Protein AF-A0A0E4BPC5-F1 (afdb_monomer_lite)

Structure (mmCIF, N/CA/C/O backbone):
data_AF-A0A0E4BPC5-F1
#
_entry.id   AF-A0A0E4BPC5-F1
#
loop_
_atom_site.group_PDB
_atom_site.id
_atom_site.type_symbol
_atom_site.label_atom_id
_atom_site.label_alt_id
_atom_site.label_comp_id
_atom_site.label_asym_id
_atom_site.label_entity_id
_atom_site.label_seq_id
_atom_site.pdbx_PDB_ins_code
_atom_site.Cartn_x
_atom_site.Cartn_y
_atom_site.Cartn_z
_atom_site.occupancy
_atom_site.B_iso_or_equiv
_atom_site.auth_seq_id
_atom_site.auth_comp_id
_atom_site.auth_asym_id
_atom_site.auth_atom_id
_atom_site.pdbx_PDB_model_num
ATOM 1 N N . MET A 1 1 ? -16.822 -17.616 42.868 1.00 44.69 1 MET A N 1
ATOM 2 C CA . MET A 1 1 ? -17.898 -17.192 41.936 1.00 44.69 1 MET A CA 1
ATOM 3 C C . MET A 1 1 ? -17.564 -15.895 41.191 1.00 44.69 1 MET A C 1
ATOM 5 O O . MET A 1 1 ? -17.777 -15.862 39.988 1.00 44.69 1 MET A O 1
ATOM 9 N N . LEU A 1 2 ? -16.991 -14.866 41.842 1.00 46.81 2 LEU A N 1
ATOM 10 C CA . LEU A 1 2 ? -16.535 -13.644 41.149 1.00 46.81 2 LEU A CA 1
ATOM 11 C C . LEU A 1 2 ? -15.412 -13.889 40.119 1.00 46.81 2 LEU A C 1
ATOM 13 O O . LEU A 1 2 ? -15.447 -13.312 39.039 1.00 46.81 2 LEU A O 1
ATOM 17 N N . GLU A 1 3 ? -14.458 -14.778 40.405 1.00 43.88 3 GLU A N 1
ATOM 18 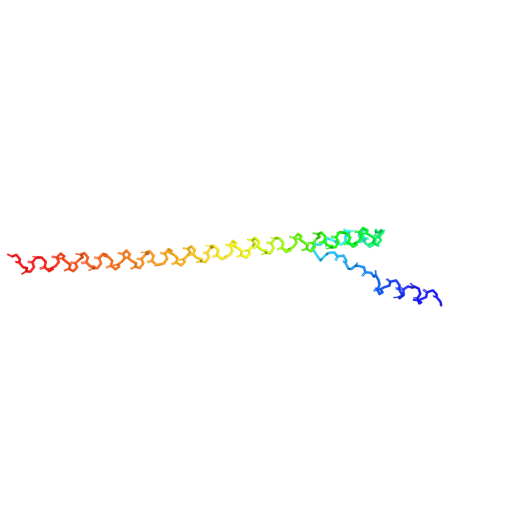C CA . GLU A 1 3 ? -13.341 -15.077 39.486 1.00 43.88 3 GLU A CA 1
ATOM 19 C C . GLU A 1 3 ? -13.788 -15.786 38.197 1.00 43.88 3 GLU A C 1
ATOM 21 O O . GLU A 1 3 ? -13.246 -15.534 37.124 1.00 43.88 3 GLU A O 1
ATOM 26 N N . ALA A 1 4 ? -14.837 -16.611 38.270 1.00 41.25 4 ALA A N 1
ATOM 27 C CA . ALA A 1 4 ? -15.409 -17.277 37.101 1.00 41.25 4 ALA A CA 1
ATOM 28 C C . ALA A 1 4 ? -16.157 -16.295 36.183 1.00 41.25 4 ALA A C 1
ATOM 30 O O . ALA A 1 4 ? -16.110 -16.448 34.969 1.00 41.25 4 ALA A O 1
ATOM 31 N N . LEU A 1 5 ? -16.790 -15.255 36.738 1.00 47.66 5 LEU A N 1
ATOM 32 C CA . LEU A 1 5 ? -17.415 -14.176 35.959 1.00 47.66 5 LEU A CA 1
ATOM 33 C C . LEU A 1 5 ? -16.378 -13.232 35.332 1.00 47.66 5 LEU A C 1
ATOM 35 O O . LEU A 1 5 ? -16.625 -12.686 34.257 1.00 47.66 5 LEU A O 1
ATOM 39 N N . LEU A 1 6 ? -15.213 -13.072 35.967 1.00 49.94 6 LEU A N 1
ATOM 40 C CA . LEU A 1 6 ? -14.078 -12.353 35.389 1.00 49.94 6 LEU A CA 1
ATOM 41 C C . LEU A 1 6 ? -13.504 -13.132 34.191 1.00 49.94 6 LEU A C 1
ATOM 43 O O . LEU A 1 6 ? -13.380 -12.569 33.109 1.00 49.94 6 LEU A O 1
ATOM 47 N N . ASN A 1 7 ? -13.271 -14.441 34.342 1.00 44.91 7 ASN A N 1
ATOM 48 C CA . ASN A 1 7 ? -12.757 -15.301 33.267 1.00 44.91 7 ASN A CA 1
ATOM 49 C C . ASN A 1 7 ? -13.777 -15.574 32.147 1.00 44.91 7 ASN A C 1
ATOM 51 O O . ASN A 1 7 ? -13.394 -15.648 30.982 1.00 44.91 7 ASN A O 1
ATOM 55 N N . ALA A 1 8 ? -15.074 -15.667 32.456 1.00 38.81 8 ALA A N 1
ATOM 56 C CA . ALA A 1 8 ? -16.125 -15.816 31.446 1.00 38.81 8 ALA A CA 1
ATOM 57 C C . ALA A 1 8 ? -16.310 -14.543 30.602 1.00 38.81 8 ALA A C 1
ATOM 59 O O . ALA A 1 8 ? -16.628 -14.644 29.421 1.00 38.81 8 ALA A O 1
ATOM 60 N N . LYS A 1 9 ? -16.047 -13.349 31.161 1.00 51.59 9 LYS A N 1
ATOM 61 C CA . LYS A 1 9 ? -15.951 -12.112 30.369 1.00 51.59 9 LYS A CA 1
ATOM 62 C C . LYS A 1 9 ? -14.701 -12.078 29.489 1.00 51.59 9 LYS A C 1
ATOM 64 O O . LYS A 1 9 ? -14.791 -11.558 28.387 1.00 51.59 9 LYS A O 1
ATOM 69 N N . VAL A 1 10 ? -13.572 -12.639 29.940 1.00 51.81 10 VAL A N 1
ATOM 70 C CA . VAL A 1 10 ? -12.292 -12.661 29.197 1.00 51.81 10 VAL A CA 1
ATOM 71 C C . VAL A 1 10 ? -12.385 -13.448 27.884 1.00 51.81 10 VAL A C 1
ATOM 73 O O . VAL A 1 10 ? -11.801 -13.023 26.892 1.00 51.81 10 VAL A O 1
ATOM 76 N N . ALA A 1 11 ? -13.172 -14.527 27.832 1.00 49.97 11 ALA A N 1
ATOM 77 C CA . ALA A 1 11 ? -13.409 -15.288 26.596 1.00 49.97 11 ALA A CA 1
ATOM 78 C C . ALA A 1 11 ? -14.209 -14.510 25.528 1.00 49.97 11 ALA A C 1
ATOM 80 O O . ALA A 1 11 ? -14.257 -14.921 24.372 1.00 49.97 11 ALA A O 1
ATOM 81 N N . ASP A 1 12 ? -14.816 -13.387 25.912 1.00 62.16 12 ASP A N 1
ATOM 82 C CA . ASP A 1 12 ? -15.694 -12.567 25.080 1.00 62.16 12 ASP A CA 1
ATOM 83 C C . ASP A 1 12 ? -15.140 -11.134 24.897 1.00 62.16 12 ASP A C 1
ATOM 85 O O . ASP A 1 12 ? -15.839 -10.217 24.458 1.00 62.16 12 ASP A O 1
ATOM 89 N N . VAL A 1 13 ? -13.863 -10.923 25.244 1.00 66.38 13 VAL A N 1
ATOM 90 C CA . VAL A 1 13 ? -13.164 -9.648 25.048 1.00 66.38 13 VAL A CA 1
ATOM 91 C C . VAL A 1 13 ? -12.783 -9.513 23.582 1.00 66.38 13 VAL A C 1
ATOM 93 O O . VAL A 1 13 ? -12.033 -10.319 23.036 1.00 66.38 13 VAL A O 1
ATOM 96 N N . VAL A 1 14 ? -13.273 -8.454 22.942 1.00 82.50 14 VAL A N 1
ATOM 97 C CA . VAL A 1 14 ? -12.754 -8.043 21.638 1.00 82.50 14 VAL A CA 1
ATOM 98 C C . VAL A 1 14 ? -11.379 -7.434 21.873 1.00 82.50 14 VAL A C 1
ATOM 100 O O . VAL A 1 14 ? -11.242 -6.485 22.648 1.00 82.50 14 VAL A O 1
ATOM 103 N N . GLU A 1 15 ? -10.353 -7.975 2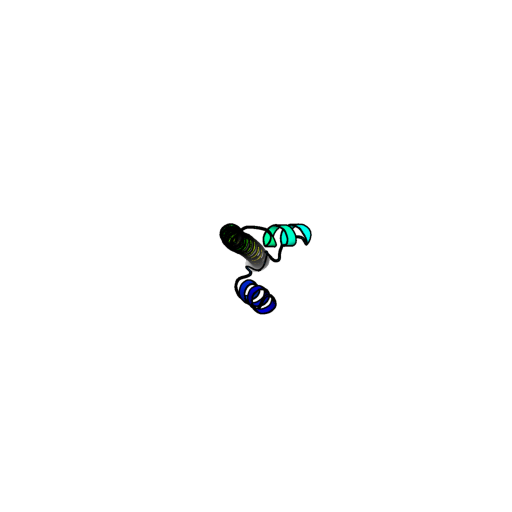1.223 1.00 85.12 15 GLU A N 1
ATOM 104 C CA . GLU A 1 15 ? -9.028 -7.368 21.288 1.00 85.12 15 GLU A CA 1
ATOM 105 C C . GLU A 1 15 ? -9.063 -5.976 20.642 1.00 85.12 15 GLU A C 1
ATOM 107 O O . GLU A 1 15 ? -9.573 -5.824 19.526 1.00 85.12 15 GLU A O 1
ATOM 112 N N . PRO A 1 16 ? -8.527 -4.943 21.312 1.00 87.75 16 PRO A N 1
ATOM 113 C CA . PRO A 1 16 ? -8.477 -3.622 20.724 1.00 87.75 16 PRO A CA 1
ATOM 114 C C . PRO A 1 16 ? -7.516 -3.614 19.520 1.0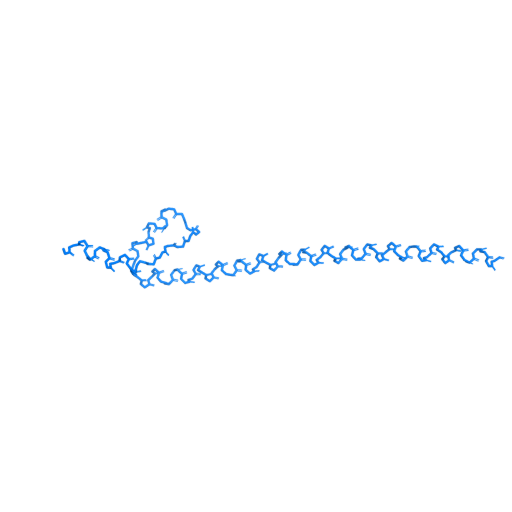0 87.75 16 PRO A C 1
ATOM 116 O O . PRO A 1 16 ? -6.503 -4.325 19.531 1.00 87.75 16 PRO A O 1
ATOM 119 N N . PRO A 1 17 ? -7.776 -2.782 18.497 1.00 89.44 17 PRO A N 1
ATOM 120 C CA . PRO A 1 17 ? -6.945 -2.715 17.300 1.00 89.44 17 PRO A CA 1
ATOM 121 C C . PRO A 1 17 ? -5.460 -2.499 17.619 1.00 89.44 17 PRO A C 1
ATOM 123 O O . PRO A 1 17 ? -5.080 -1.673 18.455 1.00 89.44 17 PRO A O 1
ATOM 126 N N . ARG A 1 18 ? -4.586 -3.250 16.940 1.00 87.31 18 ARG A N 1
ATOM 127 C CA . ARG A 1 18 ? -3.143 -3.263 17.241 1.00 87.31 18 ARG A CA 1
ATOM 128 C C . ARG A 1 18 ? -2.475 -1.913 16.999 1.00 87.31 18 ARG A C 1
ATOM 130 O O . ARG A 1 18 ? -1.569 -1.564 17.756 1.00 87.31 18 ARG A O 1
ATOM 137 N N . SER A 1 19 ? -2.953 -1.172 16.000 1.00 86.75 19 SER A N 1
ATOM 138 C CA . SER A 1 19 ? -2.463 0.146 15.585 1.00 86.75 19 SER A CA 1
ATOM 139 C C . SER A 1 19 ? -2.753 1.268 16.587 1.00 86.75 19 SER A C 1
ATOM 141 O O . SER A 1 19 ? -2.150 2.332 16.485 1.00 86.75 19 SER A O 1
ATOM 143 N N . TRP A 1 20 ? -3.640 1.042 17.561 1.00 91.44 20 TRP A N 1
ATOM 144 C CA . TRP A 1 20 ? -4.039 2.063 18.529 1.00 91.44 20 TRP A CA 1
ATOM 145 C C . TRP A 1 20 ? -3.008 2.243 19.650 1.00 91.44 20 TRP A C 1
ATOM 147 O O . TRP A 1 20 ? -2.314 1.300 20.064 1.00 91.44 20 TRP A O 1
ATOM 157 N N . GLY A 1 21 ? -2.941 3.462 20.181 1.00 93.56 21 GLY A N 1
ATOM 158 C CA . GLY A 1 21 ? -2.138 3.820 21.343 1.00 93.56 21 GLY A CA 1
ATOM 159 C C . GLY A 1 21 ? -2.669 3.205 22.641 1.00 93.56 21 GLY A C 1
ATOM 160 O O . GLY A 1 21 ? -3.784 2.687 22.715 1.00 93.56 21 GLY A O 1
ATOM 161 N N . LYS A 1 22 ? -1.863 3.258 23.706 1.00 90.75 22 LYS A N 1
ATOM 162 C CA . LYS A 1 22 ? -2.210 2.649 25.004 1.00 90.75 22 LYS A CA 1
ATOM 163 C C . LYS A 1 22 ? -3.514 3.211 25.587 1.00 90.75 22 LYS A C 1
ATOM 165 O O . LYS A 1 22 ? -4.347 2.442 26.055 1.00 90.75 22 LYS A O 1
ATOM 170 N N . GLU A 1 23 ? -3.701 4.527 25.533 1.00 91.56 23 GLU A N 1
ATOM 171 C CA . GLU A 1 23 ? -4.897 5.195 26.065 1.00 91.56 23 GLU A CA 1
ATOM 172 C C . GLU A 1 23 ? -6.156 4.861 25.257 1.00 91.56 23 GLU A C 1
ATOM 174 O O . GLU A 1 23 ? -7.214 4.593 25.821 1.00 91.56 23 GLU A O 1
ATOM 179 N N . GLU A 1 24 ? -6.040 4.810 23.932 1.00 92.25 24 GLU A N 1
ATOM 180 C CA . GLU A 1 24 ? -7.136 4.445 23.032 1.00 92.25 24 GLU A CA 1
ATOM 181 C C . GLU A 1 24 ? -7.573 2.997 23.259 1.00 92.25 24 GLU A C 1
ATOM 183 O O . GLU A 1 24 ? -8.766 2.717 23.365 1.00 92.25 24 GLU A O 1
ATOM 188 N N . LYS A 1 25 ? -6.609 2.083 23.427 1.00 91.12 25 LYS A N 1
ATOM 189 C CA . LYS A 1 25 ? -6.867 0.683 23.794 1.00 91.12 25 LYS A CA 1
ATOM 190 C C . LYS A 1 25 ? -7.594 0.576 25.136 1.00 91.12 25 LYS A C 1
ATOM 192 O O . LYS A 1 25 ? -8.514 -0.224 25.265 1.00 91.12 25 LYS A O 1
ATOM 197 N N . GLN A 1 26 ? -7.234 1.396 26.125 1.00 89.50 26 GLN A N 1
ATOM 198 C CA . GLN A 1 26 ? -7.945 1.432 27.408 1.00 89.50 26 GLN A CA 1
ATOM 199 C C . GLN A 1 26 ? -9.379 1.948 27.261 1.00 89.50 26 GLN A C 1
ATOM 201 O O . GLN A 1 26 ? -10.296 1.344 27.816 1.00 89.50 26 GLN A O 1
ATOM 206 N N . ARG A 1 27 ? -9.592 3.021 26.488 1.00 90.19 27 ARG A N 1
ATOM 207 C CA . ARG A 1 27 ? -10.939 3.541 26.203 1.00 90.19 27 ARG A CA 1
ATOM 208 C C . ARG A 1 27 ? -11.789 2.527 25.440 1.00 90.19 27 ARG A C 1
ATOM 210 O O . ARG A 1 27 ? -12.960 2.372 25.757 1.00 90.19 27 ARG A O 1
ATOM 217 N N . PHE A 1 28 ? -11.202 1.798 24.494 1.00 89.56 28 PHE A N 1
ATOM 218 C CA . PHE A 1 28 ? -11.880 0.742 23.742 1.00 89.56 28 PHE A CA 1
ATOM 219 C C . PHE A 1 28 ? -12.449 -0.346 24.656 1.00 89.56 28 PHE A C 1
ATOM 221 O O . PHE A 1 28 ? -13.610 -0.719 24.523 1.00 89.56 28 PHE A O 1
ATOM 228 N N . LEU A 1 29 ? -11.656 -0.816 25.622 1.00 87.75 29 LEU A N 1
ATOM 229 C CA . LEU A 1 29 ? -12.084 -1.858 26.560 1.00 87.75 29 LEU A CA 1
ATOM 230 C C . LEU A 1 29 ? -13.222 -1.403 27.489 1.00 87.75 29 LEU A C 1
ATOM 232 O O . LEU A 1 2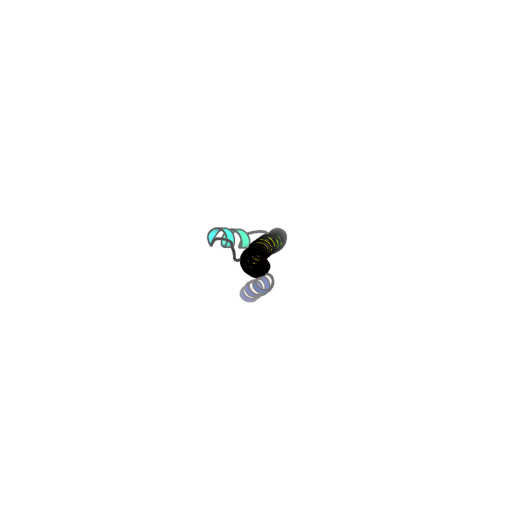9 ? -13.925 -2.244 28.043 1.00 87.75 29 LEU A O 1
ATOM 236 N N . GLN A 1 30 ? -13.423 -0.090 27.648 1.00 88.62 30 GLN A N 1
ATOM 237 C CA . GLN A 1 30 ? -14.545 0.482 28.400 1.00 88.62 30 GLN A CA 1
ATOM 238 C C . GLN A 1 30 ? -15.824 0.618 27.560 1.00 88.62 30 GLN A C 1
ATOM 240 O O . GLN A 1 30 ? -16.891 0.870 28.119 1.00 88.62 30 GLN A O 1
ATOM 245 N N . LEU A 1 31 ? -15.742 0.466 26.233 1.00 86.06 31 LEU A N 1
ATOM 246 C CA . LEU A 1 31 ? -16.911 0.558 25.365 1.00 86.06 31 LEU A CA 1
ATOM 247 C C . LEU A 1 31 ? -17.843 -0.650 25.550 1.00 86.06 31 LEU A C 1
ATOM 249 O O . LEU A 1 31 ? -17.370 -1.765 25.788 1.00 86.06 31 LEU A O 1
ATOM 253 N N . PRO A 1 32 ? -19.157 -0.459 25.352 1.00 89.44 32 PRO A N 1
ATOM 254 C CA . PRO A 1 32 ? -20.101 -1.543 25.103 1.00 89.44 32 PRO A CA 1
ATOM 255 C C . PRO A 1 32 ? -19.638 -2.502 23.992 1.00 89.44 32 PRO A C 1
ATOM 257 O O . PRO A 1 32 ? -18.948 -2.111 23.047 1.00 89.44 32 PRO A O 1
ATOM 260 N N . ARG A 1 33 ? -20.013 -3.782 24.103 1.00 82.75 33 ARG A N 1
ATOM 261 C CA . ARG A 1 33 ? -19.515 -4.864 23.232 1.00 82.75 33 ARG A CA 1
ATOM 262 C C . ARG A 1 33 ? -19.854 -4.668 21.753 1.00 82.75 33 ARG A C 1
ATOM 264 O O . ARG A 1 33 ? -19.032 -4.959 20.889 1.00 82.75 33 ARG A O 1
ATOM 271 N N . ASP A 1 34 ? -21.056 -4.198 21.462 1.00 86.25 34 ASP A N 1
ATOM 272 C CA . ASP A 1 34 ? -21.513 -3.864 20.113 1.00 86.25 34 ASP A CA 1
ATOM 273 C C . ASP A 1 34 ? -20.599 -2.823 19.451 1.00 86.25 34 ASP A C 1
ATOM 275 O O . ASP A 1 34 ? -20.165 -3.008 18.310 1.00 86.25 34 ASP A O 1
ATOM 279 N N . LEU A 1 35 ? -20.217 -1.784 20.196 1.00 88.00 35 LEU A N 1
ATOM 280 C CA . LEU A 1 35 ? -19.274 -0.774 19.731 1.00 88.00 35 LEU A CA 1
ATOM 281 C C . LEU A 1 35 ? -17.866 -1.347 19.560 1.00 88.00 35 LEU A C 1
ATOM 283 O O . LEU A 1 35 ? -17.225 -1.061 18.550 1.00 88.00 35 LEU A O 1
ATOM 287 N N . GLN A 1 36 ? -17.396 -2.197 20.477 1.00 89.31 36 GLN A N 1
ATOM 288 C CA . GLN A 1 36 ? -16.105 -2.876 20.316 1.00 89.31 36 GLN A CA 1
ATOM 289 C C . GLN A 1 36 ? -16.050 -3.690 19.013 1.00 89.31 36 GLN A C 1
ATOM 291 O O . GLN A 1 36 ? -15.100 -3.556 18.241 1.00 89.31 36 GLN A O 1
ATOM 296 N N . LEU A 1 37 ? -17.087 -4.485 18.724 1.00 88.50 37 LEU A N 1
ATOM 297 C CA . LEU A 1 37 ? -17.190 -5.271 17.489 1.00 88.50 37 LEU A CA 1
ATOM 298 C C . LEU A 1 37 ? -17.243 -4.381 16.243 1.00 88.50 37 LEU A C 1
ATOM 300 O O . LEU A 1 37 ? -16.571 -4.666 15.249 1.00 88.50 37 LEU A O 1
ATOM 304 N N . TYR A 1 38 ? -18.015 -3.292 16.296 1.00 91.31 38 TYR A N 1
ATOM 305 C CA . TYR A 1 38 ? -18.104 -2.328 15.203 1.00 91.31 38 TYR A CA 1
ATOM 306 C C . TYR A 1 38 ? -16.741 -1.702 14.885 1.00 91.31 38 TYR A C 1
ATOM 308 O O . TYR A 1 38 ? -16.304 -1.719 13.731 1.00 91.31 38 TYR A O 1
ATOM 316 N N . PHE A 1 39 ? -16.043 -1.190 15.902 1.00 91.06 39 PHE A N 1
ATOM 317 C CA . PHE A 1 39 ? -14.733 -0.568 15.725 1.00 91.06 39 PHE A CA 1
ATOM 318 C C . PHE A 1 39 ? -13.672 -1.578 15.290 1.00 91.06 39 PHE A C 1
ATOM 320 O O . PHE A 1 39 ? -12.928 -1.282 14.360 1.00 91.06 39 PHE A O 1
ATOM 327 N N . ALA A 1 40 ? -13.639 -2.779 15.875 1.00 90.12 40 ALA A N 1
ATOM 328 C CA . ALA A 1 40 ? -12.701 -3.825 15.468 1.00 90.12 40 ALA A CA 1
ATOM 329 C C . ALA A 1 40 ? -12.875 -4.204 13.990 1.00 90.12 40 ALA A C 1
ATOM 331 O O . ALA A 1 40 ? -11.899 -4.241 13.240 1.00 90.12 40 ALA A O 1
ATOM 332 N N . LYS A 1 41 ? -14.122 -4.397 13.536 1.00 91.94 41 LYS A N 1
ATOM 333 C CA . LYS A 1 41 ? -14.424 -4.685 12.127 1.00 91.94 41 LYS A CA 1
ATOM 334 C C . LYS A 1 41 ? -14.015 -3.535 11.208 1.00 91.94 41 LYS A C 1
ATOM 336 O O . LYS A 1 41 ? -13.423 -3.767 10.155 1.00 91.94 41 LYS A O 1
ATOM 341 N N . ARG A 1 42 ? -14.335 -2.295 11.585 1.00 94.69 42 ARG A N 1
ATOM 342 C CA . ARG A 1 42 ? -14.001 -1.107 10.790 1.00 94.69 42 ARG A CA 1
ATOM 343 C C . ARG A 1 42 ? -12.491 -0.917 10.666 1.00 94.69 42 ARG A C 1
ATOM 345 O O . ARG A 1 42 ? -12.005 -0.600 9.584 1.00 94.69 42 ARG A O 1
ATOM 352 N N . GLU A 1 43 ? -11.755 -1.136 11.747 1.00 94.75 43 GLU A N 1
ATOM 353 C CA . GLU A 1 43 ? -10.297 -1.033 11.756 1.00 94.75 43 GLU A CA 1
ATOM 354 C C . GLU A 1 43 ? -9.645 -2.139 10.932 1.00 94.75 43 GLU A C 1
ATOM 356 O O . GLU A 1 43 ? -8.767 -1.845 10.128 1.00 94.75 43 GLU A O 1
ATOM 361 N N . GLN A 1 44 ? -10.149 -3.373 11.006 1.00 91.88 44 GLN A N 1
ATOM 362 C CA . GLN A 1 44 ? -9.702 -4.447 10.119 1.00 91.88 44 GLN A CA 1
ATOM 363 C C . GLN A 1 44 ? -9.893 -4.079 8.636 1.00 91.88 44 GLN A C 1
ATOM 365 O O . GLN A 1 44 ? -8.979 -4.237 7.829 1.00 91.88 44 GLN A O 1
ATOM 370 N N . GLN A 1 45 ? -11.056 -3.530 8.270 1.00 94.88 45 GLN A N 1
ATOM 371 C CA . GLN A 1 45 ? -11.324 -3.075 6.899 1.00 94.88 45 GLN A CA 1
ATOM 372 C C . GLN A 1 45 ? -10.397 -1.932 6.467 1.00 94.88 45 GLN A C 1
ATOM 374 O O . GLN A 1 45 ? -9.961 -1.885 5.309 1.00 94.88 45 GLN A O 1
ATOM 379 N N . ARG A 1 46 ? -10.092 -1.005 7.382 1.00 95.12 46 ARG A N 1
ATOM 380 C CA . ARG A 1 46 ? -9.145 0.087 7.142 1.00 95.12 46 ARG A CA 1
ATOM 381 C C . ARG A 1 46 ? -7.748 -0.465 6.877 1.00 95.12 46 ARG A C 1
ATOM 383 O O . ARG A 1 46 ? -7.155 -0.115 5.859 1.00 95.12 46 ARG A O 1
ATOM 390 N N . ASP A 1 47 ? -7.270 -1.362 7.731 1.00 93.38 47 ASP A N 1
ATOM 391 C CA . ASP A 1 47 ? -5.946 -1.972 7.616 1.00 93.38 47 ASP A CA 1
ATOM 392 C C . ASP A 1 47 ? -5.811 -2.771 6.310 1.00 93.38 47 ASP A C 1
ATOM 394 O O . ASP A 1 47 ? -4.817 -2.633 5.596 1.00 93.38 47 ASP A O 1
ATOM 398 N N . ASP A 1 48 ? -6.842 -3.524 5.919 1.00 95.12 48 ASP A N 1
ATOM 399 C CA . ASP A 1 48 ? -6.871 -4.234 4.635 1.00 95.12 48 ASP A CA 1
ATOM 400 C C . ASP A 1 48 ? -6.863 -3.298 3.425 1.00 95.12 48 ASP A C 1
ATOM 402 O O . ASP A 1 48 ? -6.300 -3.626 2.377 1.00 95.12 48 ASP A O 1
ATOM 406 N N . THR A 1 49 ? -7.495 -2.132 3.537 1.00 96.88 49 THR A N 1
ATOM 407 C CA . THR A 1 49 ? -7.496 -1.121 2.472 1.00 96.88 49 THR A CA 1
ATOM 408 C C . THR A 1 49 ? -6.119 -0.479 2.336 1.00 96.88 49 THR A C 1
ATOM 410 O O . THR A 1 49 ? -5.581 -0.412 1.232 1.00 96.88 49 THR A O 1
ATOM 413 N N . VAL A 1 50 ? -5.505 -0.086 3.455 1.00 96.38 50 VAL A N 1
ATOM 414 C CA . VAL A 1 50 ? -4.149 0.484 3.474 1.00 96.38 50 VAL A CA 1
ATOM 415 C C . VAL A 1 50 ? -3.131 -0.525 2.945 1.00 96.38 50 VAL A C 1
ATOM 417 O O . VAL A 1 50 ? -2.319 -0.183 2.087 1.00 96.38 50 VAL A O 1
ATOM 420 N N . ARG A 1 51 ? -3.204 -1.783 3.392 1.00 96.25 51 ARG A N 1
ATOM 421 C CA . ARG A 1 51 ? -2.316 -2.859 2.933 1.00 96.25 51 ARG A CA 1
ATOM 422 C C . ARG A 1 51 ? -2.436 -3.097 1.428 1.00 96.25 51 ARG A C 1
ATOM 424 O O . ARG A 1 51 ? -1.417 -3.250 0.758 1.00 96.25 51 ARG A O 1
ATOM 431 N N . ARG A 1 52 ? -3.659 -3.113 0.883 1.00 98.06 52 ARG A N 1
ATOM 432 C CA . ARG A 1 52 ? -3.881 -3.238 -0.568 1.00 98.06 52 ARG A CA 1
ATOM 433 C C . ARG A 1 52 ? -3.249 -2.081 -1.335 1.00 98.06 52 ARG A C 1
ATOM 435 O O . ARG A 1 52 ? -2.426 -2.337 -2.207 1.00 98.06 52 ARG A O 1
ATOM 442 N N . ALA A 1 53 ? -3.516 -0.842 -0.928 1.00 98.12 53 ALA A N 1
ATOM 443 C CA . ALA A 1 53 ? -2.938 0.339 -1.570 1.00 98.12 53 ALA A CA 1
ATOM 444 C C . ALA A 1 53 ? -1.396 0.345 -1.526 1.00 98.12 53 ALA A C 1
ATOM 446 O O . ALA A 1 53 ? -0.735 0.689 -2.505 1.00 98.12 53 ALA A O 1
ATOM 447 N N . GLN A 1 54 ? -0.796 -0.076 -0.406 1.00 98.31 54 GLN A N 1
ATOM 448 C CA . GLN A 1 54 ? 0.661 -0.194 -0.283 1.00 98.31 54 GLN A CA 1
ATOM 449 C C . GLN A 1 54 ? 1.242 -1.253 -1.226 1.00 98.31 54 GLN A C 1
ATOM 451 O O . GLN A 1 54 ? 2.280 -1.009 -1.848 1.00 98.31 54 GLN A O 1
ATOM 456 N N . ASN A 1 55 ? 0.575 -2.402 -1.350 1.00 98.50 55 ASN A N 1
ATOM 457 C CA . ASN A 1 55 ? 0.985 -3.473 -2.252 1.00 98.50 55 ASN A CA 1
ATOM 458 C C . ASN A 1 55 ? 0.872 -3.054 -3.720 1.00 98.50 55 ASN A C 1
ATOM 460 O O . ASN A 1 55 ? 1.826 -3.246 -4.470 1.00 98.50 55 ASN A O 1
ATOM 464 N N . GLU A 1 56 ? -0.237 -2.426 -4.109 1.00 98.38 56 GLU A N 1
ATOM 465 C CA . GLU A 1 56 ? -0.443 -1.885 -5.458 1.00 98.38 56 GLU A CA 1
ATOM 466 C C . GLU A 1 56 ? 0.630 -0.848 -5.805 1.00 98.38 56 GLU A C 1
ATOM 468 O O . GLU A 1 56 ? 1.281 -0.937 -6.845 1.00 98.38 56 GLU A O 1
ATOM 473 N N . ALA A 1 57 ? 0.913 0.086 -4.892 1.00 98.50 57 ALA A N 1
ATOM 474 C CA . ALA A 1 57 ? 1.972 1.069 -5.087 1.00 98.50 57 ALA A CA 1
ATOM 475 C C . ALA A 1 57 ? 3.363 0.417 -5.189 1.00 98.50 57 ALA A C 1
ATOM 477 O O . ALA A 1 57 ? 4.213 0.868 -5.959 1.00 98.50 57 ALA A O 1
ATOM 478 N N . ALA A 1 58 ? 3.630 -0.637 -4.412 1.00 98.44 58 ALA A N 1
ATOM 479 C CA . ALA A 1 58 ? 4.885 -1.378 -4.495 1.00 98.44 58 ALA A CA 1
ATOM 480 C C . ALA A 1 58 ? 5.017 -2.139 -5.820 1.00 98.44 58 ALA A C 1
ATOM 482 O O . ALA A 1 58 ? 6.101 -2.141 -6.404 1.00 98.44 58 ALA A O 1
ATOM 483 N N . GLN A 1 59 ? 3.932 -2.743 -6.303 1.00 98.44 59 GLN A N 1
ATOM 484 C CA . GLN A 1 59 ? 3.881 -3.429 -7.588 1.00 98.44 59 GLN A CA 1
ATOM 485 C C . GLN A 1 59 ? 4.098 -2.453 -8.747 1.00 98.44 59 GLN A C 1
ATOM 487 O O . GLN A 1 59 ? 5.013 -2.664 -9.538 1.00 98.44 59 GLN A O 1
ATOM 492 N N . ALA A 1 60 ? 3.370 -1.335 -8.779 1.00 98.25 60 ALA A N 1
ATOM 493 C CA . ALA A 1 60 ? 3.527 -0.310 -9.811 1.00 98.25 60 ALA A CA 1
ATOM 494 C C . ALA A 1 60 ? 4.970 0.220 -9.884 1.00 98.25 60 ALA A C 1
ATOM 496 O O . ALA A 1 60 ? 5.528 0.384 -10.967 1.00 98.25 60 ALA A O 1
ATOM 497 N N . ARG A 1 61 ? 5.626 0.426 -8.730 1.00 98.31 61 ARG A N 1
ATOM 498 C CA . ARG A 1 61 ? 7.047 0.818 -8.682 1.00 98.31 61 ARG A CA 1
ATOM 499 C C . ARG A 1 61 ? 7.979 -0.246 -9.269 1.00 98.31 61 ARG A C 1
ATOM 501 O O . ARG A 1 61 ? 8.974 0.111 -9.896 1.00 98.31 61 ARG A O 1
ATOM 508 N N . ARG A 1 62 ? 7.692 -1.534 -9.059 1.00 98.25 62 ARG A N 1
ATOM 509 C CA . ARG A 1 62 ? 8.483 -2.637 -9.633 1.00 98.25 62 ARG A CA 1
ATOM 510 C C . ARG A 1 62 ? 8.302 -2.711 -11.144 1.00 98.25 62 ARG A C 1
ATOM 512 O O . ARG A 1 62 ? 9.297 -2.696 -11.859 1.00 98.25 62 ARG A O 1
ATOM 519 N N . GLU A 1 63 ? 7.060 -2.704 -11.612 1.00 98.19 63 GLU A N 1
ATOM 520 C CA . GLU A 1 63 ? 6.730 -2.743 -13.040 1.00 98.19 63 GLU A CA 1
ATOM 521 C C . GLU A 1 63 ? 7.341 -1.554 -13.786 1.00 98.19 63 GLU A C 1
ATOM 523 O O . GLU A 1 63 ? 7.968 -1.729 -14.827 1.00 98.19 63 GLU A O 1
ATOM 528 N N . MET A 1 64 ? 7.253 -0.349 -13.217 1.00 98.25 64 MET A N 1
ATOM 529 C CA . MET A 1 64 ? 7.855 0.849 -13.799 1.00 98.25 64 MET A CA 1
ATOM 530 C C . MET A 1 64 ? 9.377 0.720 -13.936 1.00 98.25 64 MET A C 1
ATOM 532 O O . MET A 1 64 ? 9.924 1.008 -15.000 1.00 98.25 64 MET A O 1
ATOM 536 N N . LYS A 1 65 ? 10.059 0.201 -12.908 1.00 98.19 65 LYS A N 1
ATOM 537 C CA . LYS A 1 65 ? 11.504 -0.060 -12.960 1.00 98.19 65 LYS A CA 1
ATOM 538 C C . LYS A 1 65 ? 11.864 -1.103 -14.023 1.00 98.19 65 LYS A C 1
ATOM 540 O O . LYS A 1 65 ? 12.859 -0.944 -14.728 1.00 98.19 65 LYS A O 1
ATOM 545 N N . GLU A 1 66 ? 11.074 -2.165 -14.151 1.00 98.12 66 GLU A N 1
ATOM 546 C CA . GLU A 1 66 ? 11.281 -3.187 -15.182 1.00 98.12 66 GLU A CA 1
ATOM 547 C C . GLU A 1 66 ? 11.078 -2.632 -16.593 1.00 98.12 66 GLU A C 1
ATOM 549 O O . GLU A 1 66 ? 11.871 -2.928 -17.488 1.00 98.12 66 GLU A O 1
ATOM 554 N N . LEU A 1 67 ? 10.047 -1.810 -16.800 1.00 98.00 67 LEU A N 1
ATOM 555 C CA . LEU A 1 67 ? 9.793 -1.150 -18.079 1.00 98.00 67 LEU A CA 1
ATOM 556 C C . LEU A 1 67 ? 10.935 -0.206 -18.455 1.00 98.00 67 LEU A C 1
ATOM 558 O O . LEU A 1 67 ? 11.402 -0.255 -19.589 1.00 98.00 67 LEU A O 1
ATOM 562 N N . GLN A 1 68 ? 11.437 0.587 -17.506 1.00 98.12 68 GLN A N 1
ATOM 563 C CA . GLN A 1 68 ? 12.600 1.446 -17.732 1.00 98.12 68 GLN A CA 1
ATOM 564 C C . GLN A 1 68 ? 13.843 0.645 -18.132 1.00 98.12 68 GLN A C 1
ATOM 566 O O . GLN A 1 68 ? 14.535 1.018 -19.076 1.00 98.12 68 GLN A O 1
ATOM 571 N N . ALA A 1 69 ? 14.111 -0.480 -17.462 1.00 97.81 69 ALA A N 1
ATOM 572 C CA . ALA A 1 69 ? 15.246 -1.336 -17.801 1.00 97.81 69 ALA A CA 1
ATOM 573 C C . ALA A 1 69 ? 15.113 -1.948 -19.207 1.00 97.81 69 ALA A C 1
ATOM 575 O O . ALA A 1 69 ? 16.084 -1.989 -19.962 1.00 97.81 69 ALA A O 1
ATOM 576 N N . LYS A 1 70 ? 13.907 -2.398 -19.580 1.00 97.38 70 LYS A N 1
ATOM 577 C CA . LYS A 1 70 ? 13.631 -2.923 -20.927 1.00 97.38 70 LYS A CA 1
ATOM 578 C C . LYS A 1 70 ? 13.774 -1.845 -21.998 1.00 97.38 70 LYS A C 1
ATOM 580 O O . LYS A 1 70 ? 14.343 -2.131 -23.048 1.00 97.38 70 LYS A O 1
ATOM 585 N N . LEU A 1 71 ? 13.288 -0.632 -21.727 1.00 97.56 71 LEU A N 1
ATOM 586 C CA . LEU A 1 71 ? 13.411 0.501 -22.638 1.00 97.56 71 LEU A CA 1
ATOM 587 C C . LEU A 1 71 ? 14.886 0.827 -22.891 1.00 97.56 71 LEU A C 1
ATOM 589 O O . LEU A 1 71 ? 15.311 0.786 -24.042 1.00 97.56 71 LEU A O 1
ATOM 593 N N . ALA A 1 72 ? 15.682 1.000 -21.834 1.00 97.19 72 ALA A N 1
ATOM 594 C CA . ALA A 1 72 ? 17.114 1.275 -21.957 1.00 97.19 72 ALA A CA 1
ATOM 595 C C . ALA A 1 72 ? 17.857 0.185 -22.755 1.00 97.19 72 ALA A C 1
ATOM 597 O O . ALA A 1 72 ? 18.644 0.484 -23.650 1.00 97.19 72 ALA A O 1
ATOM 598 N N . ALA A 1 73 ? 17.561 -1.094 -22.495 1.00 96.69 73 ALA A N 1
ATOM 599 C CA . ALA A 1 73 ? 18.157 -2.201 -23.245 1.00 96.69 73 ALA A CA 1
ATOM 600 C C . ALA A 1 73 ? 17.737 -2.214 -24.728 1.00 96.69 73 ALA A C 1
ATOM 602 O O . ALA A 1 73 ? 18.513 -2.624 -25.596 1.00 96.69 73 ALA A O 1
ATOM 603 N N . SER A 1 74 ? 16.504 -1.796 -25.031 1.00 96.56 74 SER A N 1
ATOM 604 C CA . SER A 1 74 ? 16.015 -1.691 -26.407 1.00 96.56 74 SER A CA 1
ATOM 605 C C . SER A 1 74 ? 16.661 -0.531 -27.163 1.00 96.56 74 SER A C 1
ATOM 607 O O . SER A 1 74 ? 17.057 -0.722 -28.311 1.00 96.56 74 SER A O 1
ATOM 609 N N . GLU A 1 75 ? 16.847 0.615 -26.507 1.00 96.81 75 GLU A N 1
ATOM 610 C CA . GLU A 1 75 ? 17.544 1.783 -27.055 1.00 96.81 75 GLU A CA 1
ATOM 611 C C . GLU A 1 75 ? 19.010 1.449 -27.350 1.00 96.81 75 GLU A C 1
ATOM 613 O O . GLU A 1 75 ? 19.491 1.706 -28.451 1.00 96.81 75 GLU A O 1
ATOM 618 N N . GLU A 1 76 ? 19.700 0.771 -26.427 1.00 96.06 76 GLU A N 1
ATOM 619 C CA . GLU A 1 76 ? 21.078 0.314 -26.645 1.00 96.06 76 GLU A CA 1
ATOM 620 C C . GLU A 1 76 ? 21.173 -0.667 -27.825 1.00 96.06 76 GLU A C 1
ATOM 622 O O . GLU A 1 76 ? 22.092 -0.597 -28.644 1.00 96.06 76 GLU A O 1
ATOM 627 N N . ARG A 1 77 ? 20.214 -1.594 -27.942 1.00 96.25 77 ARG A N 1
ATOM 628 C CA . ARG A 1 77 ? 20.176 -2.537 -29.066 1.00 96.25 77 ARG A CA 1
ATOM 629 C C . ARG A 1 77 ? 19.920 -1.822 -30.391 1.00 96.25 77 ARG A C 1
ATOM 631 O O . ARG A 1 77 ? 20.533 -2.202 -31.386 1.00 96.25 77 ARG A O 1
ATOM 638 N N . LEU A 1 78 ? 19.034 -0.827 -30.410 1.00 95.75 78 LEU A N 1
ATOM 639 C CA . LEU A 1 78 ? 18.753 -0.032 -31.602 1.00 95.75 78 LEU A CA 1
ATOM 640 C C . LEU A 1 78 ? 20.004 0.730 -32.048 1.00 95.75 78 LEU A C 1
ATOM 642 O O . LEU A 1 78 ? 20.385 0.608 -33.207 1.00 95.75 78 LEU A O 1
ATOM 646 N N . ALA A 1 79 ? 20.694 1.399 -31.120 1.00 95.81 79 ALA A N 1
ATOM 647 C CA . ALA A 1 79 ? 21.932 2.121 -31.410 1.00 95.81 79 ALA A CA 1
ATOM 648 C C . ALA A 1 79 ? 22.999 1.209 -32.042 1.00 95.81 79 ALA A C 1
ATOM 650 O O . ALA A 1 79 ? 23.588 1.554 -33.062 1.00 95.81 79 ALA A O 1
ATOM 651 N N . LYS A 1 80 ? 23.178 -0.010 -31.511 1.00 95.62 80 LYS A N 1
ATOM 652 C CA . LYS A 1 80 ? 24.101 -1.007 -32.091 1.00 95.62 80 LYS A CA 1
ATOM 653 C C . LYS A 1 80 ? 23.700 -1.452 -33.498 1.00 95.62 80 LYS A C 1
ATOM 655 O O . LYS A 1 80 ? 24.559 -1.750 -34.324 1.00 95.62 80 LYS A O 1
ATOM 660 N N . ILE A 1 81 ? 22.399 -1.558 -33.774 1.00 95.44 81 ILE A N 1
ATOM 661 C CA . ILE A 1 81 ? 21.900 -1.900 -35.114 1.00 95.44 81 ILE A CA 1
ATOM 662 C C . ILE A 1 81 ? 22.165 -0.746 -36.084 1.00 95.44 81 ILE A C 1
ATOM 664 O O . ILE A 1 81 ? 22.590 -0.991 -37.210 1.00 95.44 81 ILE A O 1
ATOM 668 N N . GLU A 1 82 ? 21.924 0.493 -35.663 1.00 94.62 82 GLU A N 1
ATOM 669 C CA . GLU A 1 82 ? 22.177 1.688 -36.471 1.00 94.62 82 GLU A CA 1
ATOM 670 C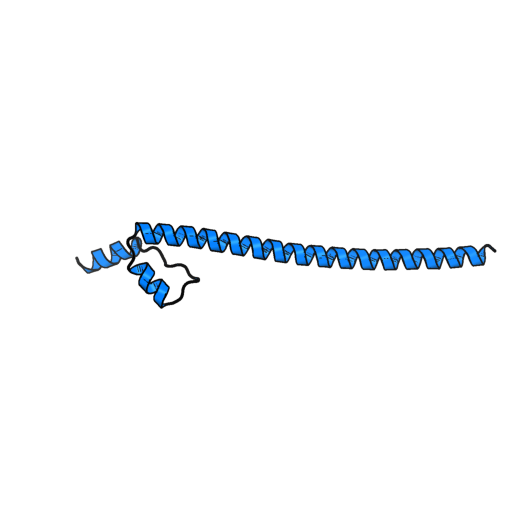 C . GLU A 1 82 ? 23.662 1.846 -36.805 1.00 94.62 82 GLU A C 1
ATOM 672 O O . GLU A 1 82 ? 23.994 2.043 -37.973 1.00 94.62 82 GLU A O 1
ATOM 677 N N . GLU A 1 83 ? 24.544 1.662 -35.821 1.00 92.50 83 GLU A N 1
ATOM 678 C CA . GLU A 1 83 ? 26.000 1.663 -36.001 1.00 92.50 83 GLU A CA 1
ATOM 679 C C . GLU A 1 83 ? 26.432 0.609 -37.028 1.00 92.50 83 GLU A C 1
ATOM 681 O O . GLU A 1 83 ? 27.038 0.935 -38.048 1.00 92.50 83 GLU A O 1
ATOM 686 N N . LYS A 1 84 ? 26.007 -0.645 -36.843 1.00 92.19 84 LYS A N 1
ATOM 687 C CA . LYS A 1 84 ? 26.328 -1.733 -37.777 1.00 92.19 84 LYS A CA 1
ATOM 688 C C . LYS A 1 84 ? 25.789 -1.483 -39.190 1.00 92.19 84 LYS A C 1
ATOM 690 O O . LYS A 1 84 ? 26.423 -1.850 -40.182 1.00 92.19 84 LYS A O 1
ATOM 695 N N . ASN A 1 85 ? 24.605 -0.882 -39.309 1.00 91.06 85 ASN A N 1
ATOM 696 C CA . ASN A 1 85 ? 24.029 -0.521 -40.603 1.00 91.06 85 ASN A CA 1
ATOM 697 C C . ASN A 1 85 ? 24.821 0.598 -41.292 1.00 91.06 85 ASN A C 1
ATOM 699 O O . ASN A 1 85 ? 24.937 0.571 -42.518 1.00 91.06 85 ASN A O 1
ATOM 703 N N . ALA A 1 86 ? 25.356 1.561 -40.537 1.00 90.12 86 ALA A N 1
ATOM 704 C CA . ALA A 1 86 ? 26.236 2.600 -41.066 1.00 90.12 86 ALA A CA 1
ATOM 705 C C . ALA A 1 86 ? 27.555 1.997 -41.574 1.00 90.12 86 ALA A C 1
ATOM 707 O O . ALA A 1 86 ? 27.901 2.201 -42.735 1.00 90.12 86 ALA A O 1
ATOM 708 N N . GLU A 1 87 ? 28.206 1.144 -40.776 1.00 86.50 87 GLU A N 1
ATOM 709 C CA . GLU A 1 87 ? 29.425 0.424 -41.181 1.00 86.50 87 GLU A CA 1
ATOM 710 C C . GLU A 1 87 ? 29.212 -0.408 -42.456 1.00 86.50 87 GLU A C 1
ATOM 712 O O . GLU A 1 87 ? 30.033 -0.401 -43.370 1.00 86.50 87 GLU A O 1
ATOM 717 N N . THR A 1 88 ? 28.078 -1.108 -42.554 1.00 84.44 88 THR A N 1
ATOM 718 C CA . THR A 1 88 ? 27.758 -1.937 -43.729 1.00 84.44 88 THR A CA 1
ATOM 719 C C . THR A 1 88 ? 27.543 -1.092 -44.991 1.00 84.44 88 THR A C 1
ATOM 721 O O . THR A 1 88 ? 27.850 -1.549 -46.091 1.00 84.44 88 THR A O 1
ATOM 724 N N . ARG A 1 89 ? 27.015 0.132 -44.855 1.00 81.75 89 ARG A N 1
ATOM 725 C CA . ARG A 1 89 ? 26.830 1.060 -45.982 1.00 81.75 89 ARG A CA 1
ATOM 726 C C . ARG A 1 89 ? 28.156 1.630 -46.474 1.00 81.75 89 ARG A C 1
ATOM 728 O O . ARG A 1 89 ? 28.343 1.678 -47.684 1.00 81.75 89 ARG A O 1
ATOM 735 N N . ASP A 1 90 ? 29.061 1.990 -45.569 1.00 76.88 90 ASP A N 1
ATOM 736 C CA . ASP A 1 90 ? 30.379 2.529 -45.929 1.00 76.88 90 ASP A CA 1
ATOM 737 C C . ASP A 1 90 ? 31.272 1.488 -46.623 1.00 76.88 90 ASP A C 1
ATOM 739 O O . ASP A 1 90 ? 32.059 1.839 -47.492 1.00 76.88 90 ASP A O 1
ATOM 743 N N . VAL A 1 91 ? 31.129 0.198 -46.299 1.00 74.44 91 VAL A N 1
ATOM 744 C CA . VAL A 1 91 ? 31.857 -0.892 -46.984 1.00 74.44 91 VAL A CA 1
ATOM 745 C C . VAL A 1 91 ? 31.300 -1.188 -48.387 1.00 74.44 91 VAL A C 1
ATOM 747 O O . VAL A 1 91 ? 31.997 -1.768 -49.219 1.00 74.44 91 VAL A O 1
ATOM 750 N N . ALA A 1 92 ? 30.040 -0.834 -48.655 1.00 66.38 92 ALA A N 1
ATOM 751 C CA . ALA A 1 92 ? 29.367 -1.094 -49.929 1.00 66.38 92 ALA A CA 1
ATOM 752 C C . ALA A 1 92 ? 29.443 0.075 -50.934 1.00 66.38 92 ALA A C 1
ATOM 754 O O . ALA A 1 92 ? 28.995 -0.095 -52.071 1.00 66.38 92 ALA A O 1
ATOM 755 N N . ALA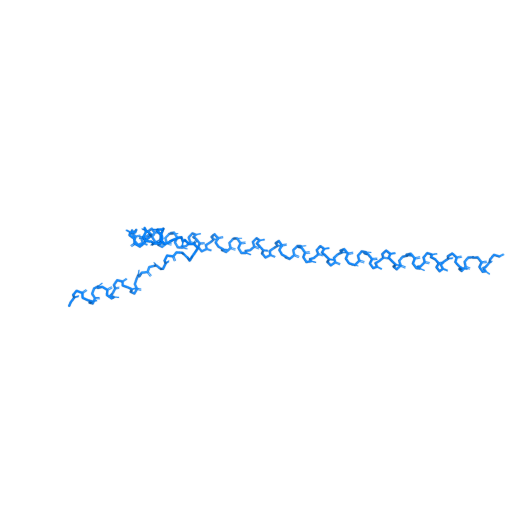 A 1 93 ? 29.960 1.235 -50.513 1.00 59.25 93 ALA A N 1
ATOM 756 C CA . ALA A 1 93 ? 30.174 2.436 -51.326 1.00 59.25 93 ALA A CA 1
ATOM 757 C C . ALA A 1 93 ? 31.611 2.500 -51.869 1.00 59.25 93 ALA A C 1
ATOM 759 O O . ALA A 1 93 ? 31.769 2.992 -53.011 1.00 59.25 93 ALA A O 1
#

Secondary structure (DSSP, 8-state):
-HHHHHHHHHTTPPPPPTTS-HHHHHHHHTS-HHHHHHHHHHHHHHHHHHHHHHHHHHHHHHHHHHHHHHHHHHHHHHHHHHHHHHHHHHHH-

Foldseek 3Di:
DVVVVVVVVVVLQQQADPPDDPVVRVVLSVDDSVVNVVNSVVVVVVVVVVVVVVVVVVVVVVVVVVVVVVVVVVVVVVVVVVVVVVVVVVVVD

pLDDT: mean 85.96, std 16.43, range [38.81, 98.5]

Sequence (93 aa):
MLEALLNAKVADVVEPPRSWGKEEKQRFLQLPRDLQLYFAKREQQRDDTVRRAQNEAAQARREMKELQAKLAASEERLAKIEEKNAETRDVAA

Organism: NCBI:txid1355477

Radius of gyration: 30.68 Å; chains: 1; bounding box: 53×22×93 Å